Protein AF-A0A7C3TCP9-F1 (afdb_monomer)

Nearest PDB structures (foldseek):
  7pt6-assembly1_7  TM=3.355E-01  e=5.821E+00  Saccharomyces cerevisiae S288C

Mean predicted aligned error: 6.66 Å

Foldseek 3Di:
DDPDFPFDWDWDQAPPPRDIWIWTDGPQAIDQKHALPDPLVVQDDPPTGIHGPVVSCVGPVSCVVPVPDDPD

Radius of gyration: 13.27 Å; Cα contacts (8 Å, |Δi|>4): 101; chains: 1; bounding box: 40×24×30 Å

pLDDT: mean 84.61, std 15.66, range [38.88, 97.31]

Sequence (72 aa):
MRKIPVLRMVAVKCDRCGAVVQGRKSRIGSSGFYWCGSVWGRFMKPGEHTVCDACMQADPDYKREYGILDVQ

Structure (mmCIF, N/CA/C/O backbone):
data_AF-A0A7C3TCP9-F1
#
_entry.id   AF-A0A7C3TCP9-F1
#
loop_
_atom_site.group_PDB
_atom_site.id
_atom_site.type_symbol
_atom_site.label_atom_id
_atom_site.label_alt_id
_atom_site.label_comp_id
_atom_site.label_asym_id
_atom_site.label_entity_id
_atom_site.label_seq_id
_atom_site.pdbx_PDB_ins_code
_atom_site.Cartn_x
_atom_site.Cartn_y
_atom_site.Cartn_z
_atom_site.occupancy
_atom_site.B_iso_or_equiv
_atom_site.auth_seq_id
_atom_site.auth_comp_id
_atom_site.auth_asym_id
_atom_site.auth_atom_id
_atom_site.pdbx_PDB_model_num
ATOM 1 N N . MET A 1 1 ? 31.324 -11.371 -1.973 1.00 41.03 1 MET A N 1
ATOM 2 C CA . MET A 1 1 ? 30.039 -12.105 -1.889 1.00 41.03 1 MET A CA 1
ATOM 3 C C . MET A 1 1 ? 28.928 -11.108 -1.564 1.00 41.03 1 MET A C 1
ATOM 5 O O . MET A 1 1 ? 28.957 -10.528 -0.485 1.00 41.03 1 MET A O 1
ATOM 9 N N . ARG A 1 2 ? 28.003 -10.818 -2.489 1.00 47.53 2 ARG A N 1
ATOM 10 C CA . ARG A 1 2 ? 26.855 -9.937 -2.196 1.00 47.53 2 ARG A CA 1
ATOM 11 C C . ARG A 1 2 ? 25.819 -10.759 -1.422 1.00 47.53 2 ARG A C 1
ATOM 13 O O . ARG A 1 2 ? 25.336 -11.758 -1.943 1.00 47.53 2 ARG A O 1
ATOM 20 N N . LYS A 1 3 ? 25.521 -10.382 -0.173 1.00 50.66 3 LYS A N 1
ATOM 21 C CA . LYS A 1 3 ? 24.455 -11.008 0.625 1.00 50.66 3 LYS A CA 1
ATOM 22 C C . LYS A 1 3 ? 23.128 -10.754 -0.092 1.00 50.66 3 LYS A C 1
ATOM 24 O O . LYS A 1 3 ? 22.703 -9.605 -0.182 1.00 50.66 3 LYS A O 1
ATOM 29 N N . ILE A 1 4 ? 22.508 -11.802 -0.630 1.00 57.50 4 ILE A N 1
ATOM 30 C CA . ILE A 1 4 ? 21.163 -11.720 -1.206 1.00 57.50 4 ILE A CA 1
ATOM 31 C C . ILE A 1 4 ? 20.231 -11.283 -0.067 1.00 57.50 4 ILE A C 1
ATOM 33 O O . ILE A 1 4 ? 20.232 -11.937 0.981 1.00 57.50 4 ILE A O 1
ATOM 37 N N . PRO A 1 5 ? 19.490 -10.169 -0.195 1.00 58.69 5 PRO A N 1
ATOM 38 C CA . PRO A 1 5 ? 18.572 -9.750 0.851 1.00 58.69 5 PRO A CA 1
ATOM 39 C C . PRO A 1 5 ? 17.529 -10.853 1.046 1.00 58.69 5 PRO A C 1
ATOM 41 O O . PRO A 1 5 ? 16.767 -11.169 0.136 1.00 58.69 5 PRO A O 1
ATOM 44 N N . VAL A 1 6 ? 17.527 -11.469 2.230 1.00 60.59 6 VAL A N 1
ATOM 45 C CA . VAL A 1 6 ? 16.577 -12.529 2.581 1.00 60.59 6 VAL A CA 1
ATOM 46 C C . VAL A 1 6 ? 15.179 -11.916 2.599 1.00 60.59 6 VAL A C 1
ATOM 48 O O . VAL A 1 6 ? 14.814 -11.200 3.531 1.00 60.59 6 VAL A O 1
ATOM 51 N N . LEU A 1 7 ? 14.408 -12.173 1.543 1.00 67.00 7 LEU A N 1
ATOM 52 C CA . LEU A 1 7 ? 12.994 -11.829 1.462 1.00 67.00 7 LEU A CA 1
ATOM 53 C C . LEU A 1 7 ? 12.236 -12.718 2.448 1.00 67.00 7 LEU A C 1
ATOM 55 O O . LEU A 1 7 ? 12.099 -13.919 2.215 1.00 67.00 7 LEU A O 1
ATOM 59 N N . ARG A 1 8 ? 11.756 -12.143 3.554 1.00 81.94 8 ARG A N 1
ATOM 60 C CA . ARG A 1 8 ? 10.930 -12.879 4.518 1.00 81.94 8 ARG A CA 1
ATOM 61 C C . ARG A 1 8 ? 9.477 -12.845 4.073 1.00 81.94 8 ARG A C 1
ATOM 63 O O . ARG A 1 8 ? 8.961 -11.770 3.764 1.00 81.94 8 ARG A O 1
ATOM 70 N N . MET A 1 9 ? 8.839 -14.013 4.063 1.00 89.81 9 MET A N 1
ATOM 71 C CA . MET A 1 9 ? 7.386 -14.111 3.961 1.00 89.81 9 MET A CA 1
ATOM 72 C C . MET A 1 9 ? 6.761 -13.535 5.230 1.00 89.81 9 MET A C 1
ATOM 74 O O . MET A 1 9 ? 7.204 -13.843 6.337 1.00 89.81 9 MET A O 1
ATOM 78 N N . VAL A 1 10 ? 5.756 -12.686 5.060 1.00 92.50 10 VAL A N 1
ATOM 79 C CA . VAL A 1 10 ? 4.995 -12.062 6.142 1.00 92.50 10 VAL A CA 1
ATOM 80 C C . VAL A 1 10 ? 3.512 -12.081 5.792 1.00 92.50 10 VAL A C 1
ATOM 82 O O . VAL A 1 10 ? 3.147 -11.983 4.621 1.00 92.50 10 VAL A O 1
ATOM 85 N N . ALA A 1 11 ? 2.666 -12.194 6.810 1.00 95.25 11 ALA A N 1
ATOM 86 C CA . ALA A 1 11 ? 1.236 -11.948 6.697 1.00 95.25 11 ALA A CA 1
ATOM 87 C C . ALA A 1 11 ? 0.937 -10.578 7.312 1.00 95.25 11 ALA A C 1
ATOM 89 O O . ALA A 1 11 ? 1.383 -10.297 8.427 1.00 95.25 11 ALA A O 1
ATOM 90 N N . VAL A 1 12 ? 0.219 -9.724 6.588 1.00 93.75 12 VAL A N 1
ATOM 91 C CA . VAL A 1 12 ? -0.147 -8.379 7.052 1.00 93.75 12 VAL A CA 1
ATOM 92 C C . VAL A 1 12 ? -1.640 -8.157 6.892 1.00 93.75 12 VAL A C 1
ATOM 94 O O . VAL A 1 12 ? -2.249 -8.647 5.942 1.00 93.75 12 VAL A O 1
ATOM 97 N N . LYS A 1 13 ? -2.233 -7.410 7.821 1.00 97.19 13 LYS A N 1
ATOM 98 C CA . LYS A 1 13 ? -3.618 -6.962 7.706 1.00 97.19 13 LYS A CA 1
ATOM 99 C C . LYS A 1 13 ? -3.661 -5.706 6.839 1.00 97.19 13 LYS A C 1
ATOM 101 O O . LYS A 1 13 ? -2.899 -4.773 7.068 1.00 97.19 13 LYS A O 1
ATOM 106 N N . CYS A 1 14 ? -4.539 -5.673 5.848 1.00 96.62 14 CYS A N 1
ATOM 107 C CA . CYS A 1 14 ? -4.814 -4.459 5.098 1.00 96.62 14 CYS A CA 1
ATOM 108 C C . CYS A 1 14 ? -5.678 -3.515 5.937 1.00 96.62 14 CYS A C 1
ATOM 110 O O . CYS A 1 14 ? -6.761 -3.899 6.377 1.00 96.62 14 CYS A O 1
ATOM 112 N N . ASP A 1 15 ? -5.242 -2.269 6.090 1.00 97.25 15 ASP A N 1
ATOM 113 C CA . ASP A 1 15 ? -5.972 -1.270 6.878 1.00 97.25 15 ASP A CA 1
ATOM 114 C C . ASP A 1 15 ? -7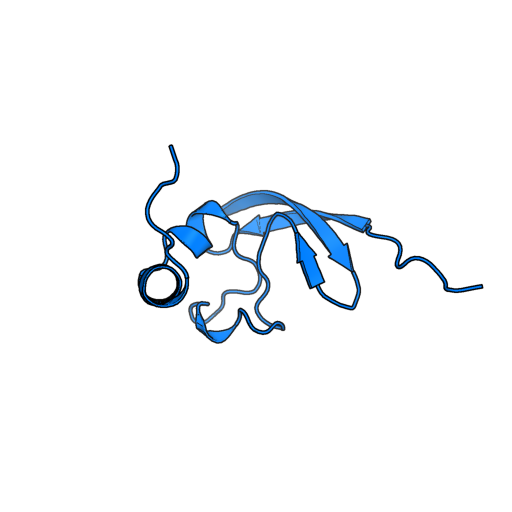.259 -0.782 6.191 1.00 97.25 15 ASP A C 1
ATOM 116 O O . ASP A 1 15 ? -8.160 -0.283 6.856 1.00 97.25 15 ASP A O 1
ATOM 120 N N . ARG A 1 16 ? -7.394 -0.987 4.870 1.00 95.38 16 ARG A N 1
ATOM 121 C CA . ARG A 1 16 ? -8.584 -0.597 4.091 1.00 95.38 16 ARG A CA 1
ATOM 122 C C . ARG A 1 16 ? -9.727 -1.593 4.184 1.00 95.38 16 ARG A C 1
ATOM 124 O O . ARG A 1 16 ? -10.860 -1.209 4.442 1.00 95.38 16 ARG A O 1
ATOM 131 N N . CYS A 1 17 ? -9.444 -2.862 3.902 1.00 96.12 17 CYS A N 1
ATOM 132 C CA . CYS A 1 17 ? -10.473 -3.900 3.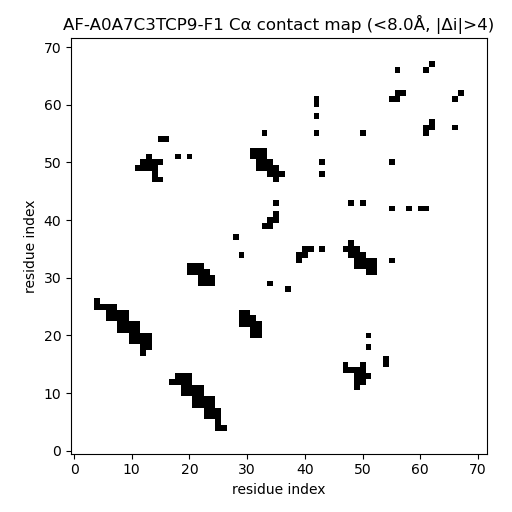795 1.00 96.12 17 CYS A CA 1
ATOM 133 C C . CYS A 1 17 ? -10.437 -4.913 4.943 1.00 96.12 17 CYS A C 1
ATOM 135 O O . CYS A 1 17 ? -11.298 -5.782 5.019 1.00 96.12 17 CYS A O 1
ATOM 137 N N . GLY A 1 18 ? -9.432 -4.847 5.819 1.00 97.12 18 GLY A N 1
ATOM 138 C CA . GLY A 1 18 ? -9.260 -5.778 6.931 1.00 97.12 18 GLY A CA 1
ATOM 139 C C . GLY A 1 18 ? -8.745 -7.168 6.544 1.00 97.12 18 GLY A C 1
ATOM 140 O O . GLY A 1 18 ? -8.467 -7.960 7.444 1.00 97.12 18 GLY A O 1
ATOM 141 N N . ALA A 1 19 ? -8.583 -7.470 5.250 1.00 96.62 19 ALA A N 1
ATOM 142 C CA . ALA A 1 19 ? -8.085 -8.761 4.784 1.00 96.62 19 ALA A CA 1
ATOM 143 C C . ALA A 1 19 ? -6.634 -9.001 5.221 1.00 96.62 19 ALA A C 1
ATOM 145 O O . ALA A 1 19 ? -5.816 -8.080 5.232 1.00 96.62 19 ALA A O 1
ATOM 146 N N . VAL A 1 20 ? -6.298 -10.252 5.533 1.00 97.31 20 VAL A N 1
ATOM 147 C CA . VAL A 1 20 ? -4.912 -10.673 5.763 1.00 97.31 20 VAL A CA 1
ATOM 148 C C . VAL A 1 20 ? -4.324 -11.146 4.438 1.00 97.31 20 VAL A C 1
ATOM 150 O O . VAL A 1 20 ? -4.847 -12.079 3.834 1.00 97.31 20 VAL A O 1
ATOM 153 N N . VAL A 1 21 ? -3.238 -10.516 3.990 1.00 95.44 21 VAL A N 1
ATOM 154 C CA . VAL A 1 21 ? -2.539 -10.871 2.746 1.00 95.44 21 VAL A CA 1
ATOM 155 C C . VAL A 1 21 ? -1.129 -11.360 3.035 1.00 95.44 21 VAL A C 1
ATOM 157 O O . VAL A 1 21 ? -0.456 -10.867 3.944 1.00 95.44 21 VAL A O 1
ATOM 160 N N . GLN A 1 22 ? -0.684 -12.348 2.261 1.00 94.81 22 GLN A N 1
ATOM 161 C CA . GLN A 1 22 ? 0.700 -12.800 2.297 1.00 94.81 22 GLN A CA 1
ATOM 162 C C . GLN A 1 22 ? 1.544 -11.996 1.320 1.00 94.81 22 GLN A C 1
ATOM 164 O O . GLN A 1 22 ? 1.145 -11.749 0.185 1.00 94.81 22 GLN A O 1
ATOM 169 N N . GLY A 1 23 ? 2.743 -11.636 1.754 1.00 91.31 23 GLY A N 1
ATOM 170 C CA . GLY A 1 23 ? 3.703 -10.956 0.907 1.00 91.31 23 GLY A CA 1
ATOM 171 C C . GLY A 1 23 ? 5.127 -11.160 1.378 1.00 91.31 23 GLY A C 1
ATOM 172 O O . GLY A 1 23 ? 5.410 -11.880 2.339 1.00 91.31 23 GLY A O 1
ATOM 173 N N . ARG A 1 24 ? 6.049 -10.499 0.690 1.00 90.31 24 ARG A N 1
ATOM 174 C CA . ARG A 1 24 ? 7.469 -10.487 1.040 1.00 90.31 24 ARG A CA 1
ATOM 175 C C . ARG A 1 24 ? 7.849 -9.111 1.547 1.00 90.31 24 ARG A C 1
ATOM 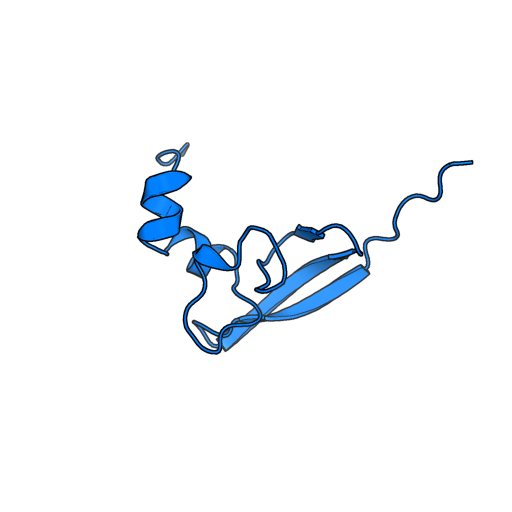177 O O . ARG A 1 24 ? 7.425 -8.107 0.983 1.00 90.31 24 ARG A O 1
ATOM 184 N N . LYS A 1 25 ? 8.687 -9.063 2.581 1.00 87.31 25 LYS A N 1
ATOM 185 C CA . LYS A 1 25 ? 9.268 -7.826 3.113 1.00 87.31 25 LYS A CA 1
ATOM 186 C C . LYS A 1 25 ? 10.783 -7.949 3.204 1.00 87.31 25 LYS A C 1
ATOM 188 O O . LYS A 1 25 ? 11.320 -8.957 3.666 1.00 87.31 25 LYS A O 1
ATOM 193 N N . SER A 1 26 ? 11.466 -6.899 2.771 1.00 84.06 26 SER A N 1
ATOM 194 C CA . SER A 1 26 ? 12.900 -6.693 2.968 1.00 84.06 26 SER A CA 1
ATOM 195 C C . SER A 1 26 ? 13.155 -5.291 3.522 1.00 84.06 26 SER A C 1
ATOM 197 O O . SER A 1 26 ? 12.225 -4.531 3.771 1.00 84.06 26 SER A O 1
ATOM 199 N N . ARG A 1 27 ? 14.425 -4.919 3.699 1.00 80.75 27 ARG A N 1
ATOM 200 C CA . ARG A 1 27 ? 14.791 -3.545 4.065 1.00 80.75 27 ARG A CA 1
ATOM 201 C C . ARG A 1 27 ? 14.506 -2.531 2.948 1.00 80.75 27 ARG A C 1
ATOM 203 O O . ARG A 1 27 ? 14.320 -1.361 3.247 1.00 80.75 27 ARG A O 1
ATOM 210 N N . ILE A 1 28 ? 14.498 -2.969 1.688 1.00 81.81 28 ILE A N 1
ATOM 211 C CA . ILE A 1 28 ? 14.427 -2.085 0.512 1.00 81.81 28 ILE A CA 1
ATOM 212 C C . ILE A 1 28 ? 13.053 -2.082 -0.174 1.00 81.81 28 ILE A C 1
ATOM 214 O O . ILE A 1 28 ? 12.861 -1.339 -1.127 1.00 81.81 28 ILE A O 1
ATOM 218 N N . GLY A 1 29 ? 12.098 -2.892 0.291 1.00 83.44 29 GLY A N 1
ATOM 219 C CA . GLY A 1 29 ? 10.750 -2.918 -0.277 1.00 83.44 29 GLY A CA 1
ATOM 220 C C . GLY A 1 29 ? 9.908 -4.124 0.134 1.00 83.44 29 GLY A C 1
ATOM 221 O O . GLY A 1 29 ? 10.384 -5.025 0.841 1.00 83.44 29 GLY A O 1
ATOM 222 N N . SER A 1 30 ? 8.662 -4.124 -0.342 1.00 89.19 30 SER A N 1
ATOM 223 C CA . SER A 1 30 ? 7.684 -5.208 -0.229 1.00 89.19 30 SER A CA 1
ATOM 224 C C . SER A 1 30 ? 7.208 -5.711 -1.592 1.00 89.19 30 SER A C 1
ATOM 226 O O . SER A 1 30 ? 7.402 -5.062 -2.616 1.00 89.19 30 SER A O 1
ATOM 228 N N . SER A 1 31 ? 6.571 -6.881 -1.586 1.00 88.69 31 SER A N 1
ATOM 229 C CA . SER A 1 31 ? 5.809 -7.441 -2.707 1.00 88.69 31 SER A CA 1
ATOM 230 C C . SER A 1 31 ? 4.554 -8.131 -2.159 1.00 88.69 31 SER A C 1
ATOM 232 O O . SER A 1 31 ? 4.638 -8.775 -1.109 1.00 88.69 31 SER A O 1
ATOM 234 N N . GLY A 1 32 ? 3.411 -7.973 -2.837 1.00 90.50 32 GLY A N 1
ATOM 235 C CA . GLY A 1 32 ? 2.089 -8.479 -2.423 1.00 90.50 32 GLY A CA 1
ATOM 236 C C . GLY A 1 32 ? 1.307 -7.556 -1.477 1.00 90.50 32 GLY A C 1
ATOM 237 O O . GLY A 1 32 ? 0.180 -7.863 -1.092 1.00 90.50 32 GLY A O 1
ATOM 238 N N . PHE A 1 33 ? 1.925 -6.453 -1.050 1.00 94.25 33 PHE A N 1
ATOM 239 C CA . PHE A 1 33 ? 1.289 -5.364 -0.319 1.00 94.25 33 PHE A CA 1
ATOM 240 C C . PHE A 1 33 ? 2.179 -4.116 -0.357 1.00 94.25 33 PHE A C 1
ATOM 242 O O . PHE A 1 33 ? 3.398 -4.184 -0.562 1.00 94.25 33 PHE A O 1
ATOM 249 N N . TYR A 1 34 ? 1.573 -2.976 -0.061 1.00 93.69 34 TYR A N 1
ATOM 250 C CA . TYR A 1 34 ? 2.196 -1.664 0.040 1.00 93.69 34 TYR A CA 1
ATOM 251 C C . TYR A 1 34 ? 2.291 -1.245 1.512 1.00 93.69 34 TYR A C 1
ATOM 253 O O . TYR A 1 34 ? 1.411 -1.582 2.307 1.00 93.69 34 TYR A O 1
ATOM 261 N N . TRP A 1 35 ? 3.330 -0.491 1.893 1.00 90.31 35 TRP A N 1
ATOM 262 C CA . TRP A 1 35 ? 3.454 0.083 3.242 1.00 90.31 35 TRP A CA 1
ATOM 263 C C . TRP A 1 35 ? 3.710 1.597 3.230 1.00 90.31 35 TRP A C 1
ATOM 265 O O . TRP A 1 35 ? 4.309 2.120 2.288 1.00 90.31 35 TRP A O 1
ATOM 275 N N . CYS A 1 36 ? 3.326 2.286 4.308 1.00 82.06 36 CYS A N 1
ATOM 276 C CA . CYS A 1 36 ? 3.357 3.754 4.407 1.00 82.06 36 CYS A CA 1
ATOM 277 C C . CYS A 1 36 ? 4.776 4.350 4.424 1.00 82.06 36 CYS A C 1
ATOM 279 O O . CYS A 1 36 ? 5.049 5.340 3.757 1.00 82.06 36 CYS A O 1
ATOM 281 N N . GLY A 1 37 ? 5.735 3.687 5.077 1.00 78.88 37 GLY A N 1
ATOM 282 C CA . GLY A 1 37 ? 7.158 4.070 5.069 1.00 78.88 37 GLY A CA 1
ATOM 283 C C . GLY A 1 37 ? 7.913 3.817 3.751 1.00 78.88 37 GLY A C 1
ATOM 284 O O . GLY A 1 37 ? 9.094 3.479 3.785 1.00 78.88 37 GLY A O 1
ATOM 285 N N . SER A 1 38 ? 7.245 3.860 2.600 1.00 82.75 38 SER A N 1
ATOM 286 C CA . SER A 1 38 ? 7.857 3.721 1.270 1.00 82.75 38 SER A CA 1
ATOM 287 C C . SER A 1 38 ? 7.401 4.856 0.356 1.00 82.75 38 SER A C 1
ATOM 289 O O . SER A 1 38 ? 6.564 5.670 0.737 1.00 82.75 38 SER A O 1
ATOM 291 N N . VAL A 1 39 ? 7.895 4.876 -0.884 1.00 86.81 39 VAL A N 1
ATOM 292 C CA . VAL A 1 39 ? 7.446 5.812 -1.934 1.00 86.81 39 VAL A CA 1
ATOM 293 C C . VAL A 1 39 ? 5.931 5.765 -2.196 1.00 86.81 39 VAL A C 1
ATOM 295 O O . VAL A 1 39 ? 5.371 6.687 -2.782 1.00 86.81 39 VAL A O 1
ATOM 298 N N . TRP A 1 40 ? 5.256 4.712 -1.731 1.00 89.31 40 TRP A N 1
ATOM 299 C CA . TRP A 1 40 ? 3.817 4.514 -1.869 1.00 89.31 40 TRP A CA 1
ATOM 300 C C . TRP A 1 40 ? 2.982 5.231 -0.801 1.00 89.31 40 TRP A C 1
ATOM 302 O O . TRP A 1 40 ? 1.761 5.278 -0.930 1.00 89.31 40 TRP A O 1
ATOM 312 N N . GLY A 1 41 ? 3.611 5.813 0.228 1.00 89.75 41 GLY A N 1
ATOM 313 C CA . GLY A 1 41 ? 2.915 6.492 1.328 1.00 89.75 41 GLY A CA 1
ATOM 314 C C . GLY A 1 41 ? 2.003 7.641 0.884 1.00 89.75 41 GLY A C 1
ATOM 315 O O . GLY A 1 41 ? 1.000 7.903 1.534 1.00 89.75 41 GLY A O 1
ATOM 316 N N . ARG A 1 42 ? 2.276 8.275 -0.263 1.00 92.25 42 ARG A N 1
ATOM 317 C CA . ARG A 1 42 ? 1.432 9.350 -0.820 1.00 92.25 42 ARG A CA 1
ATOM 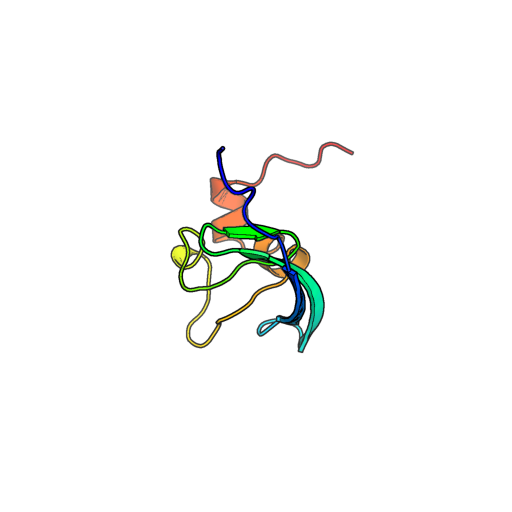318 C C . ARG A 1 42 ? 0.045 8.903 -1.297 1.00 92.25 42 ARG A C 1
ATOM 320 O O . ARG A 1 42 ? -0.821 9.749 -1.459 1.00 92.25 42 ARG A O 1
ATOM 327 N N . PHE A 1 43 ? -0.153 7.606 -1.529 1.00 93.19 43 PHE A N 1
ATOM 328 C CA . PHE A 1 43 ? -1.452 7.032 -1.906 1.00 93.19 43 PHE A CA 1
ATOM 329 C C . PHE A 1 43 ? -2.194 6.446 -0.705 1.00 93.19 43 PHE A C 1
ATOM 331 O O . PHE A 1 43 ? -3.265 5.865 -0.860 1.00 93.19 43 PHE A O 1
ATOM 338 N N . MET A 1 44 ? -1.607 6.526 0.491 1.00 92.44 44 MET A N 1
ATOM 339 C CA . MET A 1 44 ? -2.202 6.004 1.714 1.00 92.44 44 MET A CA 1
ATOM 340 C C . MET A 1 44 ? -3.061 7.058 2.404 1.00 92.44 44 MET A C 1
ATOM 342 O O . MET A 1 44 ? -2.745 8.247 2.401 1.00 92.44 44 MET A O 1
ATOM 346 N N . LYS A 1 45 ? -4.155 6.609 3.021 1.00 92.12 45 LYS A N 1
ATOM 347 C CA . LYS A 1 45 ? -5.055 7.454 3.812 1.00 92.12 45 LYS A CA 1
ATOM 348 C C . LYS A 1 45 ? -4.507 7.624 5.235 1.00 92.12 45 LYS A C 1
ATOM 350 O O . LYS A 1 45 ? -3.744 6.773 5.702 1.00 92.12 45 LYS A O 1
ATOM 355 N N . PRO A 1 46 ? -4.904 8.684 5.963 1.00 91.94 46 PRO A N 1
ATOM 356 C CA . PRO A 1 46 ? -4.495 8.868 7.352 1.00 91.94 46 PRO A CA 1
ATOM 357 C C . PRO A 1 46 ? -4.772 7.621 8.207 1.00 91.94 46 PRO A C 1
ATOM 359 O O . PRO A 1 46 ? -5.893 7.121 8.237 1.00 91.94 46 PRO A O 1
ATOM 362 N N . GLY A 1 47 ? -3.739 7.125 8.895 1.00 90.62 47 GLY A N 1
ATOM 363 C CA . GLY A 1 47 ? -3.810 5.932 9.749 1.00 90.62 47 GLY A CA 1
ATOM 364 C C . GLY A 1 47 ? -3.480 4.604 9.055 1.00 90.62 47 GLY A C 1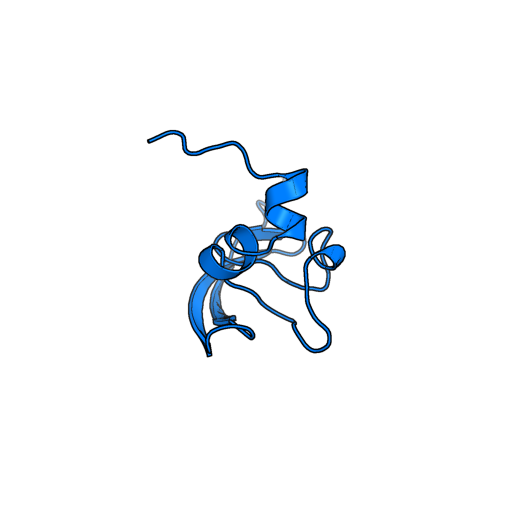
ATOM 365 O O . GLY A 1 47 ? -3.291 3.601 9.745 1.00 90.62 47 GLY A O 1
ATOM 366 N N . GLU A 1 48 ? -3.344 4.580 7.727 1.00 94.56 48 GLU A N 1
ATOM 367 C CA . GLU A 1 48 ? -2.937 3.378 6.995 1.00 94.56 48 GLU A CA 1
ATOM 368 C C . GLU A 1 48 ? -1.422 3.153 7.097 1.00 94.56 48 GLU A C 1
ATOM 370 O O . GLU A 1 48 ? -0.604 4.042 6.851 1.00 94.56 48 GLU A O 1
ATOM 375 N N . HIS A 1 49 ? -1.045 1.926 7.435 1.00 93.19 49 HIS A N 1
ATOM 376 C CA . HIS A 1 49 ? 0.329 1.448 7.521 1.00 93.19 49 HIS A CA 1
ATOM 377 C C . HIS A 1 49 ? 0.611 0.394 6.457 1.00 93.19 49 HIS A C 1
ATOM 379 O O . HIS A 1 49 ? 1.709 0.387 5.888 1.00 93.19 49 HIS A O 1
ATOM 385 N N . THR A 1 50 ? -0.359 -0.483 6.189 1.00 94.88 50 THR A N 1
ATOM 386 C CA . THR A 1 50 ? -0.271 -1.557 5.197 1.00 94.88 50 THR A CA 1
ATOM 387 C C . THR A 1 50 ? -1.546 -1.674 4.372 1.00 94.88 50 THR A C 1
ATOM 389 O O . THR A 1 50 ? -2.652 -1.804 4.894 1.00 94.88 50 THR A O 1
ATOM 392 N N . VAL A 1 51 ? -1.394 -1.692 3.048 1.00 96.38 51 VAL A N 1
ATOM 393 C CA . VAL A 1 51 ? -2.502 -1.767 2.089 1.00 96.38 51 VAL A CA 1
ATOM 394 C C . VAL A 1 51 ? -2.244 -2.911 1.111 1.00 96.38 51 VAL A C 1
ATOM 396 O O . VAL A 1 51 ? -1.148 -3.017 0.571 1.00 96.38 51 VAL A O 1
ATOM 399 N N . CYS A 1 52 ? -3.224 -3.791 0.894 1.00 95.69 52 CYS A N 1
ATOM 400 C CA . CYS A 1 52 ? -3.092 -4.869 -0.087 1.00 95.69 52 CYS A CA 1
ATOM 401 C C . CYS A 1 52 ? -3.123 -4.331 -1.522 1.00 95.69 52 CYS A C 1
ATOM 403 O O . CYS A 1 52 ? -3.648 -3.244 -1.774 1.00 95.69 52 CYS A O 1
ATOM 405 N N . ASP A 1 53 ? -2.619 -5.122 -2.467 1.00 93.50 53 ASP A N 1
ATOM 406 C CA . ASP A 1 53 ? -2.538 -4.713 -3.871 1.00 93.50 53 ASP A CA 1
ATOM 407 C C . ASP A 1 53 ? -3.902 -4.324 -4.443 1.00 93.50 53 ASP A C 1
ATOM 409 O O . ASP A 1 53 ? -4.020 -3.27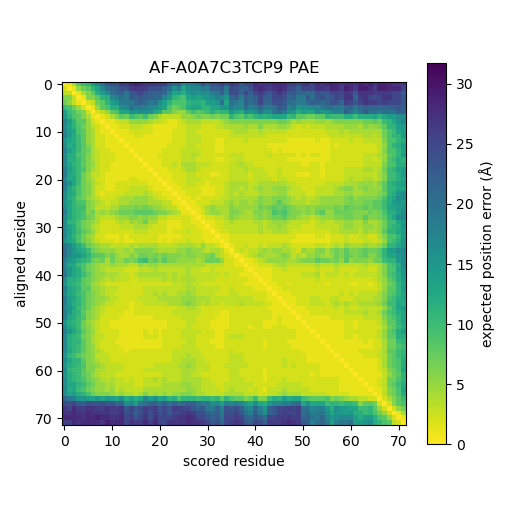1 -5.058 1.00 93.50 53 ASP A O 1
ATOM 413 N N . ALA A 1 54 ? -4.952 -5.096 -4.150 1.00 93.38 54 ALA A N 1
ATOM 414 C CA . ALA A 1 54 ? -6.305 -4.794 -4.612 1.00 93.38 54 ALA A CA 1
ATOM 415 C C . ALA A 1 54 ? -6.784 -3.406 -4.155 1.00 93.38 54 ALA A C 1
ATOM 417 O O . ALA A 1 54 ? -7.319 -2.638 -4.950 1.00 93.38 54 ALA A O 1
ATOM 418 N N . CYS A 1 55 ? -6.574 -3.050 -2.884 1.00 95.12 55 CYS A N 1
ATOM 419 C CA . CYS A 1 55 ? -7.024 -1.760 -2.375 1.00 95.12 55 CYS A CA 1
ATOM 420 C C . CYS A 1 55 ? -6.121 -0.594 -2.793 1.00 95.12 55 CYS A C 1
ATOM 422 O O . CYS A 1 55 ? -6.620 0.527 -2.879 1.00 95.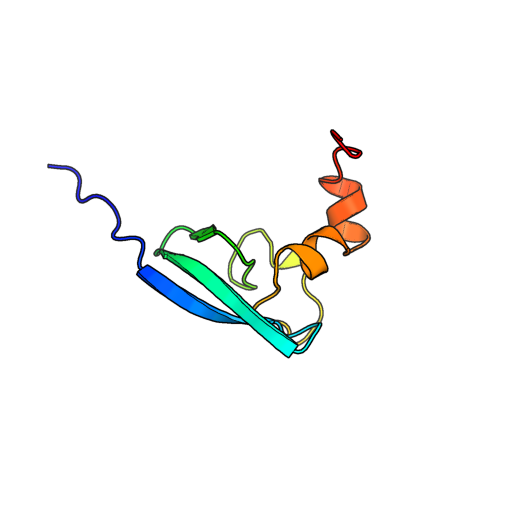12 55 CYS A O 1
ATOM 424 N N . MET A 1 56 ? -4.828 -0.831 -3.030 1.00 93.50 56 MET A N 1
ATOM 425 C CA . MET A 1 56 ? -3.925 0.187 -3.574 1.00 93.50 56 MET A CA 1
ATOM 426 C C . MET A 1 56 ? -4.240 0.449 -5.047 1.00 93.50 56 MET A C 1
ATOM 428 O O . MET A 1 56 ? -4.429 1.590 -5.442 1.00 93.50 56 MET A O 1
ATOM 432 N N . GLN A 1 57 ? -4.390 -0.603 -5.850 1.00 91.69 57 GLN A N 1
ATOM 433 C CA . GLN A 1 57 ? -4.757 -0.479 -7.259 1.00 91.69 57 GLN A CA 1
ATOM 434 C C . GLN A 1 57 ? -6.179 0.045 -7.450 1.00 91.69 57 GLN A C 1
ATOM 436 O O . GLN A 1 57 ? -6.469 0.599 -8.498 1.00 91.69 57 GLN A O 1
ATOM 441 N N . ALA A 1 58 ? -7.069 -0.100 -6.463 1.00 92.31 58 ALA A N 1
ATOM 442 C CA . ALA A 1 58 ? -8.387 0.532 -6.465 1.00 92.31 58 ALA A CA 1
ATOM 443 C C . ALA A 1 58 ? -8.347 2.039 -6.144 1.00 92.31 58 ALA A C 1
ATOM 445 O O . ALA A 1 58 ? -9.340 2.726 -6.388 1.00 92.31 58 ALA A O 1
ATOM 446 N N . ASP A 1 59 ? -7.240 2.546 -5.594 1.00 92.69 59 ASP A N 1
ATOM 447 C CA . ASP A 1 59 ? -7.108 3.937 -5.175 1.00 92.69 59 ASP A CA 1
ATOM 448 C C . ASP A 1 59 ? -7.153 4.894 -6.378 1.00 92.69 59 ASP A C 1
ATOM 450 O O . ASP A 1 59 ? -6.391 4.700 -7.328 1.00 92.69 59 ASP A O 1
ATOM 454 N N . PRO A 1 60 ? -8.013 5.929 -6.372 1.00 91.62 60 PRO A N 1
ATOM 455 C CA . PRO A 1 60 ? -8.122 6.847 -7.502 1.00 91.62 60 PRO A CA 1
ATOM 456 C C . PRO A 1 60 ? -6.818 7.582 -7.826 1.00 91.62 60 PRO A C 1
ATOM 458 O O . PRO A 1 60 ? -6.517 7.783 -9.003 1.00 91.62 60 PRO A O 1
ATOM 461 N N . ASP A 1 61 ? -6.037 7.966 -6.813 1.00 91.94 61 ASP A N 1
ATOM 462 C CA . ASP A 1 61 ? -4.788 8.698 -7.023 1.00 91.94 61 ASP A CA 1
ATOM 463 C C . ASP A 1 61 ? -3.697 7.762 -7.545 1.00 91.94 61 ASP A C 1
ATOM 465 O O . ASP A 1 61 ? -2.969 8.127 -8.471 1.00 91.94 61 ASP A O 1
ATOM 469 N N . TYR A 1 62 ? -3.645 6.527 -7.031 1.00 92.31 62 TYR A N 1
ATOM 470 C CA . TYR A 1 62 ? -2.759 5.493 -7.569 1.00 92.31 62 TYR A CA 1
ATOM 471 C C . TYR A 1 62 ? -3.104 5.160 -9.024 1.00 92.31 62 TYR A C 1
ATOM 473 O O . TYR A 1 62 ? -2.218 5.137 -9.877 1.00 92.31 62 TYR A O 1
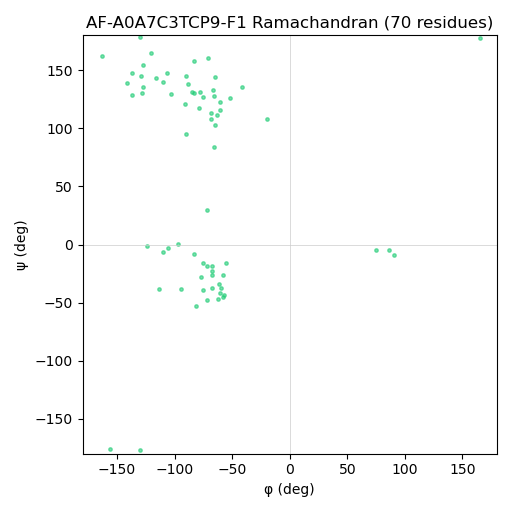ATOM 481 N N . LYS A 1 63 ? -4.392 4.949 -9.334 1.00 90.44 63 LYS A N 1
ATOM 482 C CA . LYS A 1 63 ? -4.867 4.680 -10.701 1.00 90.44 63 LYS A CA 1
ATOM 483 C C . LYS A 1 63 ? -4.549 5.819 -11.655 1.00 90.44 63 LYS A C 1
ATOM 485 O O . LYS A 1 63 ? -4.149 5.561 -12.783 1.00 90.44 63 LYS A O 1
ATOM 490 N N . ARG A 1 64 ? -4.719 7.068 -11.224 1.00 90.94 64 ARG A N 1
ATOM 491 C CA . ARG A 1 64 ? -4.437 8.232 -12.072 1.00 90.94 64 ARG A CA 1
ATOM 492 C C . ARG A 1 64 ? -2.969 8.289 -12.501 1.00 90.94 64 ARG A C 1
ATOM 494 O O . ARG A 1 64 ? -2.689 8.750 -13.600 1.00 90.94 64 ARG A O 1
ATOM 501 N N . GLU A 1 65 ? -2.050 7.848 -11.645 1.00 92.12 65 GLU A N 1
AT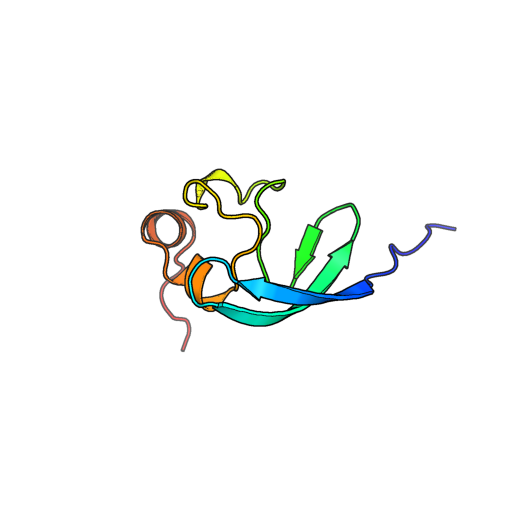OM 502 C CA . GLU A 1 65 ? -0.611 7.925 -11.913 1.00 92.12 65 GLU A CA 1
ATOM 503 C C . GLU A 1 65 ? -0.023 6.649 -12.530 1.00 92.12 65 GLU A C 1
ATOM 505 O O . GLU A 1 65 ? 0.837 6.726 -13.403 1.00 92.12 65 GLU A O 1
ATOM 510 N N . TYR A 1 66 ? -0.486 5.482 -12.085 1.00 88.12 66 TYR A N 1
ATOM 511 C CA . TYR A 1 66 ? 0.095 4.179 -12.427 1.00 88.12 66 TYR A CA 1
ATOM 512 C C . TYR A 1 66 ? -0.893 3.200 -13.047 1.00 88.12 66 TYR A C 1
ATOM 514 O O . TYR A 1 66 ? -0.501 2.077 -13.365 1.00 88.12 66 TYR A O 1
ATOM 522 N N . GLY A 1 67 ? -2.161 3.583 -13.196 1.00 79.19 67 GLY A N 1
ATOM 523 C CA . GLY A 1 67 ? -3.174 2.775 -13.857 1.00 79.19 67 GLY A CA 1
ATOM 524 C C . GLY A 1 67 ? -2.840 2.621 -15.333 1.00 79.19 67 GLY A C 1
ATOM 525 O O . GLY A 1 67 ? -3.346 3.353 -16.178 1.00 79.19 67 GLY A O 1
ATOM 526 N N . ILE A 1 68 ? -1.985 1.655 -15.647 1.00 62.12 68 ILE A N 1
ATOM 527 C CA . ILE A 1 68 ? -1.942 1.069 -16.975 1.00 62.12 68 ILE A CA 1
ATOM 528 C C . ILE A 1 68 ? -3.262 0.308 -17.086 1.00 62.12 68 ILE A C 1
ATOM 530 O O . ILE A 1 68 ? -3.514 -0.608 -16.304 1.00 62.12 68 ILE A O 1
ATOM 534 N N . LEU A 1 69 ? -4.134 0.784 -17.976 1.00 53.28 69 LEU A N 1
ATOM 535 C CA . LEU A 1 69 ? -5.390 0.137 -18.349 1.00 53.28 69 LEU A CA 1
ATOM 536 C C . LEU A 1 69 ? -5.173 -1.374 -18.488 1.00 53.28 69 LEU A C 1
ATOM 538 O O . LEU A 1 69 ? -4.169 -1.782 -19.070 1.00 53.28 69 LEU A O 1
ATOM 542 N N . ASP A 1 70 ? -6.109 -2.151 -17.938 1.00 44.41 70 ASP A N 1
ATOM 543 C CA . ASP A 1 70 ? -6.238 -3.603 -18.072 1.00 44.41 70 ASP A CA 1
ATOM 544 C C . ASP A 1 70 ? -5.497 -4.169 -19.293 1.00 44.41 70 ASP A C 1
ATOM 546 O O . ASP A 1 70 ? -5.945 -4.019 -20.431 1.00 44.41 70 ASP A O 1
ATOM 550 N N . VAL A 1 71 ? -4.383 -4.865 -19.063 1.00 41.69 71 VAL A N 1
ATOM 551 C CA . VAL A 1 71 ? -3.959 -5.897 -20.010 1.00 41.69 71 VAL A CA 1
ATOM 552 C C . VAL A 1 71 ? -4.628 -7.174 -19.525 1.00 41.69 71 VAL A C 1
ATOM 554 O O . VAL A 1 71 ? -4.170 -7.796 -18.565 1.00 41.69 71 VAL A O 1
ATOM 557 N N . GLN A 1 72 ? -5.785 -7.437 -20.135 1.00 38.88 72 GLN A N 1
ATOM 558 C CA . GLN A 1 72 ? -6.568 -8.668 -20.021 1.00 38.88 72 GLN A CA 1
ATOM 559 C C . GLN A 1 72 ? -5.743 -9.900 -20.402 1.00 38.88 72 GLN A C 1
ATOM 561 O O . GLN A 1 72 ? -4.889 -9.782 -21.313 1.00 38.88 72 GLN A O 1
#

Solvent-accessible surface area (backbone atoms only — not comparable to full-atom values): 4498 Å² total; per-residue (Å²): 134,84,79,75,80,73,66,39,82,44,78,46,58,15,66,82,80,64,50,75,40,66,29,35,43,51,98,90,52,61,43,62,40,46,45,37,98,45,95,57,30,85,72,50,59,95,90,47,54,33,35,35,52,72,64,46,65,64,29,68,70,41,31,75,76,67,54,71,73,84,84,125

Secondary structure (DSSP, 8-state):
-------EEEEEE-TTT--EEEEEE-SS-EESEEETTSGGGGGPPTT-SEEEHHHHHT-HHHHHHH------